Protein AF-A0A523DDM9-F1 (afdb_monomer_lite)

Structure (mmCIF, N/CA/C/O backbone):
data_AF-A0A523DDM9-F1
#
_entry.id   AF-A0A523DDM9-F1
#
loop_
_atom_site.group_PDB
_atom_site.id
_atom_site.type_symbol
_atom_site.label_atom_id
_atom_site.label_alt_id
_atom_site.label_comp_id
_atom_site.label_asym_id
_atom_site.label_entity_id
_atom_site.label_seq_id
_atom_site.pdbx_PDB_ins_code
_atom_site.Cartn_x
_atom_site.Cartn_y
_atom_site.Cartn_z
_atom_site.occupancy
_atom_site.B_iso_or_equiv
_atom_site.auth_seq_id
_atom_site.auth_comp_id
_atom_site.auth_asym_id
_atom_site.auth_atom_id
_atom_site.pdbx_PDB_model_num
ATOM 1 N N . MET A 1 1 ? 63.467 -12.991 9.649 1.00 46.50 1 MET A N 1
ATOM 2 C CA . MET A 1 1 ? 62.784 -11.928 10.422 1.00 46.50 1 MET A CA 1
ATOM 3 C C . MET A 1 1 ? 61.964 -11.098 9.434 1.00 46.50 1 MET A C 1
ATOM 5 O O . MET A 1 1 ? 62.505 -10.703 8.414 1.00 46.50 1 MET A O 1
ATOM 9 N N . ALA A 1 2 ? 60.648 -11.013 9.633 1.00 50.56 2 ALA A N 1
ATOM 10 C CA . ALA A 1 2 ? 59.630 -10.867 8.584 1.00 50.56 2 ALA A CA 1
ATOM 11 C C . ALA A 1 2 ? 59.440 -9.452 7.989 1.00 50.56 2 ALA A C 1
ATOM 13 O O . ALA A 1 2 ? 59.205 -8.513 8.750 1.00 50.56 2 ALA A O 1
ATOM 14 N N . PRO A 1 3 ? 59.339 -9.320 6.648 1.00 52.16 3 PRO A N 1
ATOM 15 C CA . PRO A 1 3 ? 58.691 -8.185 6.003 1.00 52.16 3 PRO A CA 1
ATOM 16 C C . PRO A 1 3 ? 57.443 -8.639 5.217 1.00 52.16 3 PRO A C 1
ATOM 18 O O . PRO A 1 3 ? 57.383 -8.525 4.001 1.00 52.16 3 PRO A O 1
ATOM 21 N N . THR A 1 4 ? 56.417 -9.170 5.892 1.00 63.19 4 THR A N 1
ATOM 22 C CA . THR A 1 4 ? 55.155 -9.607 5.247 1.00 63.19 4 THR A CA 1
ATOM 23 C C . THR A 1 4 ? 53.911 -9.178 6.032 1.00 63.19 4 THR A C 1
ATOM 25 O O . THR A 1 4 ? 53.070 -9.991 6.396 1.00 63.19 4 THR A O 1
ATOM 28 N N . ARG A 1 5 ? 53.752 -7.877 6.323 1.00 59.94 5 ARG A N 1
ATOM 29 C CA . ARG A 1 5 ? 52.489 -7.363 6.914 1.00 59.94 5 ARG A CA 1
ATOM 30 C C . ARG A 1 5 ? 51.876 -6.125 6.260 1.00 59.94 5 ARG A C 1
ATOM 32 O O . ARG A 1 5 ? 50.696 -5.878 6.476 1.00 59.94 5 ARG A O 1
ATOM 39 N N . ARG A 1 6 ? 52.602 -5.367 5.426 1.00 57.19 6 ARG A N 1
ATOM 40 C CA . ARG A 1 6 ? 52.045 -4.143 4.803 1.00 57.19 6 ARG A CA 1
ATOM 41 C C . ARG A 1 6 ? 51.340 -4.377 3.458 1.00 57.19 6 ARG A C 1
ATOM 43 O O . ARG A 1 6 ? 50.432 -3.626 3.128 1.00 57.19 6 ARG A O 1
ATOM 50 N N . HIS A 1 7 ? 51.677 -5.441 2.725 1.00 55.25 7 HIS A N 1
ATOM 51 C CA . HIS A 1 7 ? 51.021 -5.776 1.449 1.00 55.25 7 HIS A CA 1
ATOM 52 C C . HIS A 1 7 ? 49.734 -6.602 1.621 1.00 55.25 7 HIS A C 1
ATOM 54 O O . HIS A 1 7 ? 48.795 -6.433 0.850 1.00 55.25 7 HIS A O 1
ATOM 60 N N . ALA A 1 8 ? 49.637 -7.415 2.680 1.00 57.16 8 ALA A N 1
ATOM 61 C CA . ALA A 1 8 ? 48.443 -8.212 2.980 1.00 57.16 8 ALA A CA 1
ATOM 62 C C . ALA A 1 8 ? 47.222 -7.347 3.353 1.00 57.16 8 ALA A C 1
ATOM 64 O O . ALA A 1 8 ? 46.118 -7.616 2.895 1.00 57.16 8 ALA A O 1
ATOM 65 N N . SER A 1 9 ? 47.423 -6.262 4.112 1.00 55.75 9 SER A N 1
ATOM 66 C CA . SER A 1 9 ? 46.336 -5.340 4.489 1.00 55.75 9 SER A CA 1
ATOM 67 C C . SER A 1 9 ? 45.775 -4.569 3.282 1.00 55.75 9 SER A C 1
ATOM 69 O O . SER A 1 9 ? 44.570 -4.344 3.181 1.00 55.75 9 SER A O 1
ATOM 71 N N . ARG A 1 10 ? 46.626 -4.250 2.295 1.00 56.84 10 ARG A N 1
ATOM 72 C CA . ARG A 1 10 ? 46.198 -3.567 1.065 1.00 56.84 10 ARG A CA 1
ATOM 73 C C . ARG A 1 10 ? 45.447 -4.489 0.099 1.00 56.84 10 ARG A C 1
ATOM 75 O O . ARG A 1 10 ? 44.568 -4.011 -0.601 1.00 56.84 10 ARG A O 1
ATOM 82 N N . LEU A 1 11 ? 45.741 -5.792 0.097 1.00 58.72 11 LEU A N 1
ATOM 83 C CA . LEU A 1 11 ? 45.018 -6.788 -0.706 1.00 58.72 11 LEU A CA 1
ATOM 84 C C . LEU A 1 11 ? 43.684 -7.202 -0.067 1.00 58.72 11 LEU A C 1
ATOM 86 O O . LEU A 1 11 ? 42.705 -7.372 -0.788 1.00 58.72 11 LEU A O 1
ATOM 90 N N . LEU A 1 12 ? 43.614 -7.279 1.267 1.00 59.09 12 LEU A N 1
ATOM 91 C CA . LEU A 1 12 ? 42.374 -7.581 1.995 1.00 59.09 12 LEU A CA 1
ATOM 92 C C . LEU A 1 12 ? 41.332 -6.459 1.884 1.00 59.09 12 LEU A C 1
ATOM 94 O O . LEU A 1 12 ? 40.147 -6.745 1.760 1.00 59.09 12 LEU A O 1
ATOM 98 N N . HIS A 1 13 ? 41.758 -5.192 1.847 1.00 57.50 13 HIS A N 1
ATOM 99 C CA . HIS A 1 13 ? 40.841 -4.076 1.592 1.00 57.50 13 HIS A CA 1
ATOM 100 C C . HIS A 1 13 ? 40.392 -3.969 0.1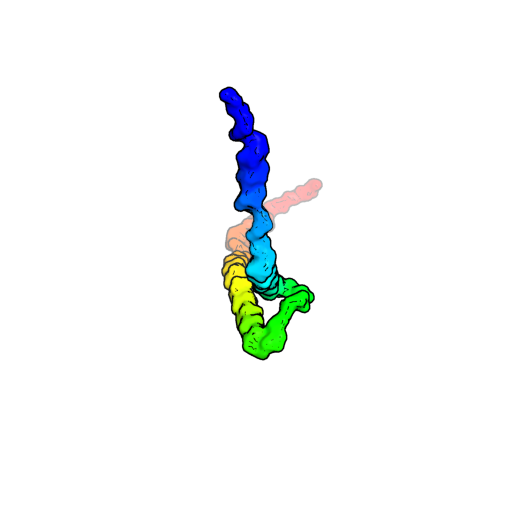26 1.00 57.50 13 HIS A C 1
ATOM 102 O O . HIS A 1 13 ? 39.268 -3.546 -0.127 1.00 57.50 13 HIS A O 1
ATOM 108 N N . PHE A 1 14 ? 41.229 -4.353 -0.844 1.00 54.88 14 PHE A N 1
ATOM 109 C CA . PHE A 1 14 ? 40.881 -4.251 -2.268 1.00 54.88 14 PHE A CA 1
ATOM 110 C C . PHE A 1 14 ? 39.999 -5.415 -2.749 1.00 54.88 14 PHE A C 1
ATOM 112 O O . PHE A 1 14 ? 39.137 -5.213 -3.594 1.00 54.88 14 PHE A O 1
ATOM 119 N N . HIS A 1 15 ? 40.143 -6.614 -2.171 1.00 58.88 15 HIS A N 1
ATOM 120 C CA . HIS A 1 15 ? 39.296 -7.766 -2.515 1.00 58.88 15 HIS A CA 1
ATOM 121 C C . HIS A 1 15 ? 37.891 -7.732 -1.892 1.00 58.88 15 HIS A C 1
ATOM 123 O O . HIS A 1 15 ? 37.033 -8.495 -2.322 1.00 58.88 15 HIS A O 1
ATOM 129 N N . VAL A 1 16 ? 37.624 -6.871 -0.900 1.00 59.19 16 VAL A N 1
ATOM 130 C CA . VAL A 1 16 ? 36.339 -6.886 -0.174 1.00 59.19 16 VAL A CA 1
ATOM 131 C C . VAL A 1 16 ? 35.287 -5.911 -0.718 1.00 59.19 16 VAL A C 1
ATOM 133 O O . VAL A 1 16 ? 34.153 -5.912 -0.246 1.00 59.19 16 VAL A O 1
ATOM 136 N N . SER A 1 17 ? 35.601 -5.043 -1.686 1.00 48.31 17 SER A N 1
ATOM 137 C CA . SER A 1 17 ? 34.605 -4.059 -2.168 1.00 48.31 17 SER A CA 1
ATOM 138 C C . SER A 1 17 ? 34.781 -3.552 -3.602 1.00 48.31 17 SER A C 1
ATOM 140 O O . SER A 1 17 ? 34.047 -2.643 -3.983 1.00 48.31 17 SER A O 1
ATOM 142 N N . ALA A 1 18 ? 35.711 -4.107 -4.390 1.00 56.56 18 ALA A N 1
ATOM 143 C CA . ALA A 1 18 ? 36.013 -3.593 -5.727 1.00 56.56 18 ALA A CA 1
ATOM 144 C C . ALA A 1 18 ? 34.838 -3.627 -6.719 1.00 56.56 18 ALA A C 1
ATOM 146 O O . ALA A 1 18 ? 34.789 -2.743 -7.555 1.00 56.56 18 ALA A O 1
ATOM 147 N N . ASP A 1 19 ? 33.854 -4.525 -6.610 1.00 49.03 19 ASP A N 1
ATOM 148 C CA . ASP A 1 19 ? 32.813 -4.618 -7.649 1.00 49.03 19 ASP A CA 1
ATOM 149 C C . ASP A 1 19 ? 31.420 -4.861 -7.064 1.00 49.03 19 ASP A C 1
ATOM 151 O O . ASP A 1 19 ? 30.803 -5.921 -7.190 1.00 49.03 19 ASP A O 1
ATOM 155 N N . ARG A 1 20 ? 30.908 -3.814 -6.409 1.00 53.34 20 ARG A N 1
ATOM 156 C CA . ARG A 1 20 ? 29.472 -3.597 -6.195 1.00 53.34 20 ARG A CA 1
ATOM 157 C C . ARG A 1 20 ? 28.787 -3.505 -7.563 1.00 53.34 20 ARG A C 1
ATOM 159 O O . ARG A 1 20 ? 28.664 -2.408 -8.080 1.00 53.34 20 ARG A O 1
ATOM 166 N N . GLN A 1 21 ? 28.380 -4.640 -8.123 1.00 52.81 21 GLN A N 1
ATOM 167 C CA . GLN A 1 21 ? 27.614 -4.815 -9.370 1.00 52.81 21 GLN A CA 1
ATOM 168 C C . GLN A 1 21 ? 26.577 -3.683 -9.612 1.00 52.81 21 GLN A C 1
ATOM 170 O O . GLN A 1 21 ? 25.439 -3.801 -9.149 1.00 52.81 21 GLN A O 1
ATOM 175 N N . PRO A 1 22 ? 26.906 -2.575 -10.307 1.00 57.31 22 PRO A N 1
ATOM 176 C CA . PRO A 1 22 ? 26.003 -1.425 -10.403 1.00 57.31 22 PRO A CA 1
ATOM 177 C C . PRO A 1 22 ? 24.823 -1.735 -11.324 1.00 57.31 22 PRO A C 1
ATOM 179 O O . PRO A 1 22 ? 23.706 -1.283 -11.088 1.00 57.31 22 PRO A O 1
ATOM 182 N N . GLU A 1 23 ? 25.063 -2.547 -12.351 1.00 60.91 23 GLU A N 1
ATOM 183 C CA . GLU A 1 23 ? 24.085 -2.852 -13.395 1.00 60.91 23 GLU A CA 1
ATOM 184 C C . GLU A 1 23 ? 22.943 -3.771 -12.950 1.00 60.91 23 GLU A C 1
ATOM 186 O O . GLU A 1 23 ? 21.846 -3.666 -13.492 1.00 60.91 23 GLU A O 1
ATOM 191 N N . VAL A 1 24 ? 23.147 -4.625 -11.942 1.00 62.38 24 VAL A N 1
ATOM 192 C CA . VAL A 1 24 ? 22.094 -5.541 -11.462 1.00 62.38 24 VAL A CA 1
ATOM 193 C C . VAL A 1 24 ? 21.249 -4.898 -10.359 1.00 62.38 24 VAL A C 1
ATOM 195 O O . VAL A 1 24 ? 20.032 -5.074 -10.329 1.00 62.38 24 VAL A O 1
ATOM 198 N N . PHE A 1 25 ? 21.860 -4.107 -9.470 1.00 58.41 25 PHE A N 1
ATOM 199 C CA . PHE A 1 25 ? 21.130 -3.457 -8.375 1.00 58.41 25 PHE A CA 1
ATOM 200 C C . PHE A 1 25 ? 20.411 -2.171 -8.799 1.00 58.41 25 PHE A C 1
ATOM 202 O O . PHE A 1 25 ? 19.351 -1.874 -8.247 1.00 58.41 25 PHE A O 1
ATOM 209 N N . ALA A 1 26 ? 20.918 -1.430 -9.790 1.00 68.94 26 ALA A N 1
ATOM 210 C CA . ALA A 1 26 ? 20.261 -0.216 -10.279 1.00 68.94 26 ALA A CA 1
ATOM 211 C C . ALA A 1 26 ? 18.803 -0.434 -10.754 1.00 68.94 26 ALA A C 1
ATOM 213 O O . ALA A 1 26 ? 17.925 0.283 -10.266 1.00 68.94 26 ALA A O 1
ATOM 214 N N . PRO A 1 27 ? 18.483 -1.420 -11.622 1.00 74.75 27 PRO A N 1
ATOM 215 C CA . PRO A 1 27 ? 17.109 -1.628 -12.090 1.00 74.75 27 PRO A CA 1
ATOM 216 C C . PRO A 1 27 ? 16.176 -2.171 -10.996 1.00 74.75 27 PRO A C 1
ATOM 218 O O . PRO A 1 27 ? 14.985 -1.845 -10.981 1.00 74.75 27 PRO A O 1
ATOM 221 N N . VAL A 1 28 ? 16.698 -2.959 -10.049 1.00 80.75 28 VAL A N 1
ATOM 222 C CA . VAL A 1 28 ? 15.911 -3.497 -8.926 1.00 80.75 28 VAL A CA 1
ATOM 223 C C . VAL A 1 28 ? 15.536 -2.384 -7.949 1.00 80.75 28 VAL A C 1
ATOM 225 O O . VAL A 1 28 ? 14.358 -2.222 -7.636 1.00 80.75 28 VAL A O 1
ATOM 228 N N . CYS A 1 29 ? 16.503 -1.572 -7.514 1.00 83.31 29 CYS A N 1
ATOM 229 C CA . CYS A 1 29 ? 16.246 -0.438 -6.622 1.00 83.31 29 CYS A CA 1
ATOM 230 C C . CYS A 1 29 ? 15.257 0.563 -7.239 1.00 83.31 29 CYS A C 1
ATOM 232 O O . CYS A 1 29 ? 14.382 1.072 -6.544 1.00 83.31 29 CYS A O 1
ATOM 234 N N . HIS A 1 30 ? 15.349 0.793 -8.550 1.00 81.44 30 HIS A N 1
ATOM 235 C CA . HIS A 1 30 ? 14.425 1.652 -9.288 1.00 81.44 30 HIS A CA 1
ATOM 236 C C . HIS A 1 30 ? 12.997 1.076 -9.349 1.00 81.44 30 HIS A C 1
ATOM 238 O O . HIS A 1 30 ? 12.022 1.801 -9.161 1.00 81.44 30 HIS A O 1
ATOM 244 N N . SER A 1 31 ? 12.860 -0.244 -9.513 1.00 81.25 31 SER A N 1
ATOM 245 C CA . SER A 1 31 ? 11.555 -0.925 -9.493 1.00 81.25 31 SER A CA 1
ATOM 246 C C . SER A 1 31 ? 10.906 -0.908 -8.103 1.00 81.25 31 SER A C 1
ATOM 248 O O . SER A 1 31 ? 9.695 -0.728 -7.987 1.00 81.25 31 SER A O 1
ATOM 250 N N . ILE A 1 32 ? 11.705 -1.053 -7.039 1.00 84.06 32 ILE A N 1
ATOM 251 C CA . ILE A 1 32 ? 11.238 -0.937 -5.648 1.00 84.06 32 ILE A CA 1
ATOM 252 C C . ILE A 1 32 ? 10.799 0.501 -5.355 1.00 84.06 32 ILE A C 1
ATOM 254 O O . ILE A 1 32 ? 9.740 0.698 -4.765 1.00 84.06 32 ILE A O 1
ATOM 258 N N . TRP A 1 33 ? 11.569 1.501 -5.793 1.00 85.38 33 TRP A N 1
ATOM 259 C CA . TRP A 1 33 ? 11.186 2.910 -5.672 1.00 85.38 33 TRP A CA 1
ATOM 260 C C . TRP A 1 33 ? 9.838 3.182 -6.344 1.00 85.38 33 TRP A C 1
ATOM 262 O O . TRP A 1 33 ? 8.931 3.718 -5.706 1.00 85.38 33 TRP A O 1
ATOM 272 N N . TRP A 1 34 ? 9.671 2.724 -7.587 1.00 85.56 34 TRP A N 1
ATOM 273 C CA . TRP A 1 34 ? 8.405 2.830 -8.306 1.00 85.56 34 TRP A CA 1
ATOM 274 C C . TRP A 1 34 ? 7.245 2.160 -7.554 1.00 85.56 34 TRP A C 1
ATOM 276 O O . TRP A 1 34 ? 6.167 2.747 -7.420 1.00 85.56 34 TRP A O 1
ATOM 286 N N . ALA A 1 35 ? 7.469 0.954 -7.021 1.00 83.19 35 ALA A N 1
ATOM 287 C CA . ALA A 1 35 ? 6.465 0.229 -6.251 1.00 83.19 35 ALA A CA 1
ATOM 288 C C . ALA A 1 35 ? 6.070 0.986 -4.975 1.00 83.19 35 ALA A C 1
ATOM 290 O O . ALA A 1 35 ? 4.882 1.099 -4.693 1.00 83.19 35 ALA A O 1
ATOM 291 N N . ILE A 1 36 ? 7.035 1.553 -4.242 1.00 86.19 36 ILE A N 1
ATOM 292 C CA . ILE A 1 36 ? 6.776 2.341 -3.029 1.00 86.19 36 ILE A CA 1
ATOM 293 C C . ILE A 1 36 ? 5.979 3.600 -3.368 1.00 86.19 36 ILE A C 1
ATOM 295 O O . ILE A 1 36 ? 4.945 3.822 -2.757 1.00 86.19 36 ILE A O 1
ATOM 299 N N . VAL A 1 37 ? 6.416 4.394 -4.349 1.00 87.94 37 VAL A N 1
ATOM 300 C CA . VAL A 1 37 ? 5.759 5.657 -4.746 1.00 87.94 37 VAL A CA 1
ATOM 301 C C . VAL A 1 37 ? 4.331 5.431 -5.248 1.00 87.94 37 VAL A C 1
ATOM 303 O O . VAL A 1 37 ? 3.457 6.272 -5.033 1.00 87.94 37 VAL A O 1
ATOM 306 N N . THR A 1 38 ? 4.092 4.299 -5.915 1.00 85.19 38 THR A N 1
ATOM 307 C CA . THR A 1 38 ? 2.756 3.901 -6.378 1.00 85.19 38 THR A CA 1
ATOM 308 C C . THR A 1 38 ? 1.892 3.414 -5.216 1.00 85.19 38 THR A C 1
ATOM 310 O O . THR A 1 38 ? 0.738 3.816 -5.110 1.00 85.19 38 THR A O 1
ATOM 313 N N . LEU A 1 39 ? 2.451 2.592 -4.322 1.00 85.31 39 LEU A N 1
ATOM 314 C CA . LEU A 1 39 ? 1.754 2.056 -3.148 1.00 85.31 39 LEU A CA 1
ATOM 315 C C . LEU A 1 39 ? 1.430 3.138 -2.109 1.00 85.31 39 LEU A C 1
ATOM 317 O O . LEU A 1 39 ? 0.456 3.016 -1.382 1.00 85.31 39 LEU A O 1
ATOM 321 N N . THR A 1 40 ? 2.235 4.195 -2.015 1.00 87.12 40 THR A N 1
ATOM 322 C CA . THR A 1 40 ? 1.973 5.341 -1.131 1.00 87.12 40 THR A CA 1
ATOM 323 C C . THR A 1 40 ? 1.174 6.449 -1.811 1.00 87.12 40 THR A C 1
ATOM 325 O O . THR A 1 40 ? 1.049 7.527 -1.236 1.00 87.12 40 THR A O 1
ATOM 328 N N . THR A 1 41 ? 0.681 6.209 -3.032 1.00 85.94 41 THR A N 1
ATOM 329 C CA . THR A 1 41 ? -0.102 7.152 -3.851 1.00 85.94 41 THR A CA 1
ATOM 330 C C . THR A 1 41 ? 0.542 8.528 -4.080 1.00 85.94 41 THR A C 1
ATOM 332 O O . THR A 1 41 ? -0.137 9.468 -4.486 1.00 85.94 41 THR A O 1
ATOM 335 N N . VAL A 1 42 ? 1.867 8.656 -3.915 1.00 89.06 42 VAL A N 1
ATOM 336 C CA . VAL A 1 42 ? 2.603 9.907 -4.185 1.00 89.06 42 VAL A CA 1
ATOM 337 C C . VAL A 1 42 ? 2.691 10.177 -5.686 1.00 89.06 42 VAL A C 1
ATOM 339 O O . VAL A 1 42 ? 2.467 11.301 -6.125 1.00 89.06 42 VAL A O 1
ATOM 342 N N . GLY A 1 43 ? 3.015 9.147 -6.476 1.00 84.62 43 GLY A N 1
ATOM 343 C CA . GLY A 1 43 ? 2.955 9.202 -7.939 1.00 84.62 43 GLY A CA 1
ATOM 344 C C . GLY A 1 43 ? 3.792 10.306 -8.599 1.00 84.62 43 GLY A C 1
ATOM 345 O O . GLY A 1 43 ? 3.260 11.053 -9.413 1.00 84.62 43 GLY A O 1
ATOM 346 N N . TYR A 1 44 ? 5.099 10.396 -8.314 1.00 83.50 44 TYR A N 1
ATOM 347 C CA . TYR A 1 44 ? 5.987 11.395 -8.941 1.00 83.50 44 TYR A CA 1
ATOM 348 C C . TYR A 1 44 ? 6.003 11.346 -10.479 1.00 83.50 44 TYR A C 1
ATOM 350 O O . TYR A 1 44 ? 6.265 12.360 -11.122 1.00 83.50 44 TYR A O 1
ATOM 358 N N . GLY A 1 45 ? 5.727 10.179 -11.071 1.00 80.44 45 GLY A N 1
ATOM 359 C CA . GLY A 1 45 ? 5.684 10.004 -12.524 1.00 80.44 45 GLY A CA 1
ATOM 360 C C . GLY A 1 45 ? 7.062 9.985 -13.194 1.00 80.44 45 GLY A C 1
ATOM 361 O O . GLY A 1 45 ? 7.137 10.058 -14.416 1.00 80.44 45 GLY A O 1
ATOM 362 N N . ASP A 1 46 ? 8.139 9.859 -12.415 1.00 79.88 46 ASP A N 1
ATOM 363 C CA . ASP A 1 46 ? 9.519 9.714 -12.892 1.00 79.88 46 ASP A CA 1
ATOM 364 C C . ASP A 1 46 ? 9.721 8.418 -13.687 1.00 79.88 46 ASP A C 1
ATOM 366 O O . ASP A 1 46 ? 10.474 8.377 -14.658 1.00 79.88 46 ASP A O 1
ATOM 370 N N . THR A 1 47 ? 8.993 7.375 -13.297 1.00 72.94 47 THR A N 1
ATOM 371 C CA . THR A 1 47 ? 9.057 6.054 -13.908 1.00 72.94 47 THR A CA 1
ATOM 372 C C . THR A 1 47 ? 7.640 5.548 -14.106 1.00 72.94 47 THR A C 1
ATOM 374 O O . THR A 1 47 ? 6.864 5.473 -13.157 1.00 72.94 47 THR A O 1
ATOM 377 N N . VAL A 1 48 ? 7.268 5.207 -15.338 1.00 78.19 48 VAL A N 1
ATOM 378 C CA . VAL A 1 48 ? 5.932 4.681 -15.647 1.00 78.19 48 VAL A CA 1
ATOM 379 C C . VAL A 1 48 ? 6.028 3.527 -16.637 1.00 78.19 48 VAL A C 1
ATOM 381 O O . VAL A 1 48 ? 6.840 3.576 -17.566 1.00 78.19 48 VAL A O 1
ATOM 384 N N . PRO A 1 49 ? 5.198 2.479 -16.491 1.00 75.81 49 PRO A N 1
ATOM 385 C CA . PRO A 1 49 ? 5.168 1.413 -17.474 1.00 75.81 49 PRO A CA 1
ATOM 386 C C . PRO A 1 49 ? 4.662 1.952 -18.817 1.00 75.81 49 PRO A C 1
ATOM 388 O O . PRO A 1 49 ? 3.532 2.431 -18.960 1.00 75.81 49 PRO A O 1
ATOM 391 N N . ILE A 1 50 ? 5.516 1.844 -19.830 1.00 77.25 50 ILE A N 1
ATOM 392 C CA . ILE A 1 50 ? 5.181 2.183 -21.218 1.00 77.25 50 ILE A CA 1
ATOM 393 C C . ILE A 1 50 ? 4.353 1.085 -21.901 1.00 77.25 50 ILE A C 1
ATOM 395 O O . ILE A 1 50 ? 3.664 1.353 -22.882 1.00 77.25 50 ILE A O 1
ATOM 399 N N . THR A 1 51 ? 4.388 -0.145 -21.378 1.00 86.62 51 THR A N 1
ATOM 400 C CA . THR A 1 51 ? 3.673 -1.294 -21.943 1.00 86.62 51 THR A CA 1
ATOM 401 C C . THR A 1 51 ? 2.214 -1.322 -21.487 1.00 86.62 51 THR A C 1
ATOM 403 O O . THR A 1 51 ? 1.895 -1.010 -20.339 1.00 86.62 51 THR A O 1
ATOM 406 N N . LEU A 1 52 ? 1.310 -1.743 -22.379 1.00 79.62 52 LEU A N 1
ATOM 407 C CA . LEU A 1 52 ? -0.123 -1.839 -22.078 1.00 79.62 52 LEU A CA 1
ATOM 408 C C . LEU A 1 52 ? -0.403 -2.786 -20.897 1.00 79.62 52 LEU A C 1
ATOM 410 O O . LEU A 1 52 ? -1.181 -2.449 -20.011 1.00 79.62 52 LEU A O 1
ATOM 414 N N . GLY A 1 53 ? 0.286 -3.932 -20.847 1.00 81.56 53 GLY A N 1
ATOM 415 C CA . GLY A 1 53 ? 0.181 -4.880 -19.734 1.00 81.56 53 GLY A CA 1
ATOM 416 C C . GLY A 1 53 ? 0.672 -4.298 -18.407 1.00 81.56 53 GLY A C 1
ATOM 417 O O . GLY A 1 53 ? 0.020 -4.477 -17.384 1.00 81.56 53 GLY A O 1
ATOM 418 N N . GLY A 1 54 ? 1.767 -3.529 -18.425 1.00 79.75 54 GLY A N 1
ATOM 419 C CA . GLY A 1 54 ? 2.279 -2.871 -17.224 1.00 79.75 54 GLY A CA 1
ATOM 420 C C . GLY A 1 54 ? 1.288 -1.860 -16.647 1.00 79.75 54 GLY A C 1
ATOM 421 O O . GLY A 1 54 ? 1.061 -1.859 -15.443 1.00 79.75 54 GLY A O 1
ATOM 422 N N . ARG A 1 55 ? 0.617 -1.074 -17.499 1.00 81.50 55 ARG A N 1
ATOM 423 C CA . ARG A 1 55 ? -0.417 -0.113 -17.071 1.00 81.50 55 ARG A CA 1
ATOM 424 C C . ARG A 1 55 ? -1.621 -0.787 -16.414 1.00 81.50 55 ARG A C 1
ATOM 426 O O . ARG A 1 55 ? -2.136 -0.265 -15.430 1.00 81.50 55 ARG A O 1
ATOM 433 N N . LEU A 1 56 ? -2.051 -1.942 -16.927 1.00 83.31 56 LEU A N 1
ATOM 434 C CA . LEU A 1 56 ? -3.144 -2.714 -16.326 1.00 83.31 56 LEU A CA 1
ATOM 435 C C . LEU A 1 56 ? -2.752 -3.279 -14.955 1.00 83.31 56 LEU A C 1
ATOM 437 O O . LEU A 1 56 ? -3.542 -3.196 -14.017 1.00 83.31 56 LEU A O 1
ATOM 441 N N . CYS A 1 57 ? -1.525 -3.784 -14.808 1.00 81.88 57 CYS A N 1
ATOM 442 C CA . CYS A 1 57 ? -1.017 -4.228 -13.510 1.00 81.88 57 CYS A CA 1
ATOM 443 C C . CYS A 1 57 ? -0.932 -3.068 -12.507 1.00 81.88 57 CYS A C 1
ATOM 445 O O . CYS A 1 57 ? -1.371 -3.218 -11.370 1.00 81.88 57 CYS A O 1
ATOM 447 N N . THR A 1 58 ? -0.442 -1.894 -12.919 1.00 81.25 58 THR A N 1
ATOM 448 C CA . THR A 1 58 ? -0.417 -0.696 -12.061 1.00 81.25 58 THR A CA 1
ATOM 449 C C . THR A 1 58 ? -1.818 -0.266 -11.640 1.00 81.25 58 THR A C 1
ATOM 451 O O . THR A 1 58 ? -2.033 0.048 -10.472 1.00 81.25 58 THR A O 1
ATOM 454 N N . ALA A 1 59 ? -2.786 -0.295 -12.559 1.00 83.62 59 ALA A N 1
ATOM 455 C CA . ALA A 1 59 ? -4.176 0.020 -12.246 1.00 83.62 59 ALA A CA 1
ATOM 456 C C . ALA A 1 59 ? -4.768 -0.960 -11.217 1.00 83.62 59 ALA A C 1
ATOM 458 O O . ALA A 1 59 ? -5.441 -0.532 -10.283 1.00 83.62 59 ALA A O 1
ATOM 459 N N . ALA A 1 60 ? -4.476 -2.259 -11.336 1.00 86.06 60 ALA A N 1
ATOM 460 C CA . ALA A 1 60 ? -4.910 -3.255 -10.356 1.00 86.06 60 ALA A CA 1
ATOM 461 C C . ALA A 1 60 ? -4.267 -3.038 -8.974 1.00 86.06 60 ALA A C 1
ATOM 463 O O . ALA A 1 60 ? -4.948 -3.161 -7.957 1.00 86.06 60 ALA A O 1
ATOM 464 N N . VAL A 1 61 ? -2.980 -2.673 -8.930 1.00 86.19 61 VAL A N 1
ATOM 465 C CA . VAL A 1 61 ? -2.267 -2.354 -7.680 1.00 86.19 61 VAL A CA 1
ATOM 466 C C . VAL A 1 61 ? -2.871 -1.127 -6.993 1.00 86.19 61 VAL A C 1
ATOM 468 O O . VAL A 1 61 ? -3.090 -1.170 -5.787 1.00 86.19 61 VAL A O 1
ATOM 471 N N . LEU A 1 62 ? -3.211 -0.079 -7.748 1.00 86.38 62 LEU A N 1
ATOM 472 C CA . LEU A 1 62 ? -3.889 1.112 -7.217 1.00 86.38 62 LEU A CA 1
ATOM 473 C C . LEU A 1 62 ? -5.250 0.772 -6.592 1.00 86.38 62 LEU A C 1
ATOM 475 O O . LEU A 1 62 ? -5.578 1.245 -5.511 1.00 86.38 62 LEU A O 1
ATOM 479 N N . VAL A 1 63 ? -6.040 -0.095 -7.230 1.00 88.56 63 VAL A N 1
ATOM 480 C CA . VAL A 1 63 ? -7.328 -0.530 -6.660 1.00 88.56 63 VAL A CA 1
ATOM 481 C C . VAL A 1 63 ? -7.126 -1.374 -5.395 1.00 88.56 63 VAL A C 1
ATOM 483 O O . VAL A 1 63 ? -7.867 -1.220 -4.423 1.00 88.56 63 VAL A O 1
ATOM 486 N N . ALA A 1 64 ? -6.122 -2.255 -5.385 1.00 88.69 64 ALA A N 1
ATOM 487 C CA . ALA A 1 64 ? -5.801 -3.078 -4.221 1.00 88.69 64 ALA A CA 1
ATOM 488 C C . ALA A 1 64 ? -5.320 -2.238 -3.021 1.00 88.69 64 ALA A C 1
ATOM 490 O O . ALA A 1 64 ? -5.640 -2.561 -1.876 1.00 88.69 64 ALA A O 1
ATOM 491 N N . GLU A 1 65 ? -4.597 -1.147 -3.276 1.00 90.00 65 GLU A N 1
ATOM 492 C CA . GLU A 1 65 ? -4.080 -0.226 -2.260 1.00 90.00 65 GLU A CA 1
ATOM 493 C C . GLU A 1 65 ? -5.197 0.513 -1.513 1.00 90.00 65 GLU A C 1
ATOM 495 O O . GLU A 1 65 ? -5.213 0.498 -0.280 1.00 90.00 65 GLU A O 1
ATOM 500 N N . ILE A 1 66 ? -6.207 1.023 -2.225 1.00 90.00 66 ILE A N 1
ATOM 501 C CA . ILE A 1 66 ? -7.395 1.630 -1.598 1.00 90.00 66 ILE A CA 1
ATOM 502 C C . ILE A 1 66 ? -8.076 0.630 -0.650 1.00 90.00 66 ILE A C 1
ATOM 504 O O . ILE A 1 66 ? -8.486 0.986 0.458 1.00 90.00 66 ILE A O 1
ATOM 508 N N . GLY A 1 67 ? -8.157 -0.643 -1.052 1.00 89.81 67 GLY A N 1
ATOM 509 C CA . GLY A 1 67 ? -8.673 -1.717 -0.203 1.00 89.81 67 GLY A CA 1
ATOM 510 C C . GLY A 1 67 ? -7.831 -1.932 1.057 1.00 89.81 67 GLY A C 1
ATOM 511 O O . GLY A 1 67 ? -8.382 -2.078 2.149 1.00 89.81 67 GLY A O 1
ATOM 512 N N . PHE A 1 68 ? -6.503 -1.896 0.934 1.00 90.25 68 PHE A N 1
ATOM 513 C CA . PHE A 1 68 ? -5.590 -2.051 2.065 1.00 90.25 68 PHE A CA 1
ATOM 514 C C . PHE A 1 68 ? -5.718 -0.912 3.084 1.00 90.25 68 PHE A C 1
ATOM 516 O O . PHE A 1 68 ? -5.730 -1.181 4.283 1.00 90.25 68 PHE A O 1
ATOM 523 N N . VAL A 1 69 ? -5.877 0.338 2.636 1.00 90.12 69 VAL A N 1
ATOM 524 C CA . VAL A 1 69 ? -6.064 1.506 3.521 1.00 90.12 69 VAL A CA 1
ATOM 525 C C . VAL A 1 69 ? -7.466 1.530 4.148 1.00 90.12 69 VAL A C 1
ATOM 527 O O . VAL A 1 69 ? -7.635 1.958 5.298 1.00 90.12 69 VAL A O 1
ATOM 530 N N . ALA A 1 70 ? -8.477 1.019 3.441 1.00 93.38 70 ALA A N 1
ATOM 531 C CA . ALA A 1 70 ? -9.853 0.965 3.929 1.00 93.38 70 ALA A CA 1
ATOM 532 C C . ALA A 1 70 ? -10.026 0.034 5.141 1.00 93.38 70 ALA A C 1
ATOM 534 O O . ALA A 1 70 ? -10.814 0.344 6.033 1.00 93.38 70 ALA A O 1
ATOM 535 N N . VAL A 1 71 ? -9.282 -1.076 5.218 1.00 94.31 71 VAL A N 1
ATOM 536 C CA . VAL A 1 71 ? -9.397 -2.058 6.315 1.00 94.31 71 VAL A CA 1
ATOM 537 C C . VAL A 1 71 ? -9.047 -1.476 7.698 1.00 94.31 71 VAL A C 1
ATOM 539 O O . VAL A 1 71 ? -9.907 -1.522 8.583 1.00 94.31 71 VAL A O 1
ATOM 542 N N . PRO A 1 72 ? -7.844 -0.912 7.939 1.00 93.69 72 PRO A N 1
ATOM 543 C CA . PRO A 1 72 ? -7.502 -0.348 9.243 1.00 93.69 72 PRO A CA 1
ATOM 544 C C . PRO A 1 72 ? -8.354 0.885 9.562 1.00 93.69 72 PRO A C 1
ATOM 546 O O . PRO A 1 72 ? -8.812 1.035 10.694 1.00 93.69 72 PRO A O 1
ATOM 549 N N . THR A 1 73 ? -8.639 1.724 8.561 1.00 94.94 73 THR A N 1
ATOM 550 C CA . THR A 1 73 ? -9.518 2.893 8.716 1.00 94.94 73 THR A CA 1
ATOM 551 C C . THR A 1 73 ? -10.926 2.478 9.142 1.00 94.94 73 THR A C 1
ATOM 553 O O . THR A 1 73 ? -11.485 3.052 10.075 1.00 94.94 73 THR A O 1
ATOM 556 N N . GLY A 1 74 ? -11.486 1.442 8.512 1.00 94.50 74 GLY A N 1
ATOM 557 C CA . GLY A 1 74 ? -12.806 0.902 8.829 1.00 94.50 74 GLY A CA 1
ATOM 558 C C . GLY A 1 74 ? -12.875 0.283 10.225 1.00 94.50 74 GLY A C 1
ATOM 559 O O . GLY A 1 74 ? -13.866 0.473 10.932 1.00 94.50 74 GLY A O 1
ATOM 560 N N . LEU A 1 75 ? -11.809 -0.396 10.662 1.00 95.12 75 LEU A N 1
ATOM 561 C CA . LEU A 1 75 ? -11.721 -0.939 12.019 1.00 95.12 75 LEU A CA 1
ATOM 562 C C . LEU A 1 75 ? -11.758 0.176 13.075 1.00 95.12 75 LEU A C 1
ATOM 564 O O . LEU A 1 75 ? -12.526 0.089 14.036 1.00 95.12 75 LEU A O 1
ATOM 568 N N . ILE A 1 76 ? -10.973 1.239 12.874 1.00 96.62 76 ILE A N 1
ATOM 569 C CA . ILE A 1 76 ? -10.943 2.399 13.776 1.00 96.62 76 ILE A CA 1
ATOM 570 C C . ILE A 1 76 ? -12.295 3.121 13.760 1.00 96.62 76 ILE A C 1
ATOM 572 O O . ILE A 1 76 ? -12.840 3.430 14.819 1.00 96.62 76 ILE A O 1
ATOM 576 N N . ALA A 1 77 ? -12.873 3.343 12.577 1.00 94.81 77 ALA A N 1
ATOM 577 C CA . ALA A 1 77 ? -14.178 3.981 12.436 1.00 94.81 77 ALA A CA 1
ATOM 578 C C . ALA A 1 77 ? -15.286 3.195 13.158 1.00 94.81 77 ALA A C 1
ATOM 580 O O . ALA A 1 77 ? -16.107 3.796 13.844 1.00 94.81 77 ALA A O 1
ATOM 581 N N . SER A 1 78 ? -15.278 1.861 13.071 1.00 92.56 78 SER A N 1
ATOM 582 C CA . SER A 1 78 ? -16.231 0.994 13.779 1.00 92.56 78 SER A CA 1
ATOM 583 C C . SER A 1 78 ? -16.099 1.098 15.302 1.00 92.56 78 SER A C 1
ATOM 585 O O . SER A 1 78 ? -17.105 1.171 16.010 1.00 92.56 78 SER A O 1
ATOM 587 N N . ALA A 1 79 ? -14.869 1.169 15.820 1.00 91.50 79 ALA A N 1
ATOM 588 C CA . ALA A 1 79 ? -14.635 1.384 17.246 1.00 91.50 79 ALA A CA 1
ATOM 589 C C . ALA A 1 79 ? -15.160 2.754 17.708 1.00 91.50 79 ALA A C 1
ATOM 591 O O . ALA A 1 79 ? -15.862 2.838 18.714 1.00 91.50 79 ALA A O 1
ATOM 592 N N . MET A 1 80 ? -14.888 3.812 16.939 1.00 93.69 80 MET A N 1
ATOM 593 C CA . MET A 1 80 ? -15.354 5.169 17.248 1.00 93.69 80 MET A CA 1
ATOM 594 C C . MET A 1 80 ? -16.874 5.320 17.118 1.00 93.69 80 MET A C 1
ATOM 596 O O . MET A 1 80 ? -17.484 6.069 17.881 1.00 93.69 80 MET A O 1
ATOM 600 N N . ALA A 1 81 ? -17.498 4.614 16.174 1.00 92.75 81 ALA A N 1
ATOM 601 C CA . ALA A 1 81 ? -18.943 4.639 15.980 1.00 92.75 81 ALA A CA 1
ATOM 602 C C . ALA A 1 81 ? -19.695 4.065 17.191 1.00 92.75 81 ALA A C 1
ATOM 604 O O . ALA A 1 81 ? -20.725 4.612 17.571 1.00 92.75 81 ALA A O 1
ATOM 605 N N . LYS A 1 82 ? -19.163 3.015 17.835 1.00 90.50 82 LYS A N 1
A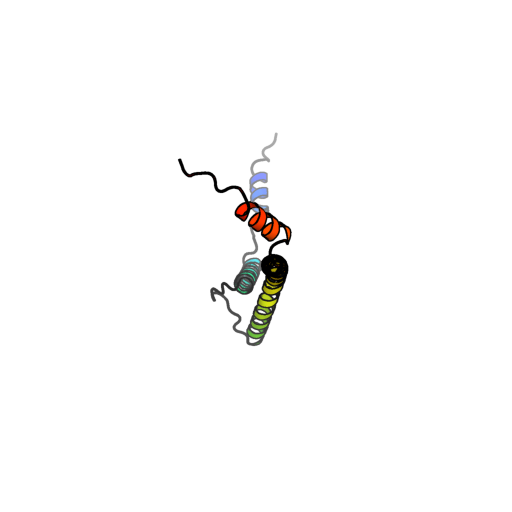TOM 606 C CA . LYS A 1 82 ? -19.762 2.446 19.056 1.00 90.50 82 LYS A CA 1
ATOM 607 C C . LYS A 1 82 ? -19.786 3.447 20.210 1.00 90.50 82 LYS A C 1
ATOM 609 O O . LYS A 1 82 ? -20.823 3.604 20.838 1.00 90.50 82 LYS A O 1
ATOM 614 N N . VAL A 1 83 ? -18.682 4.164 20.426 1.00 89.38 83 VAL A N 1
ATOM 615 C CA . VAL A 1 83 ? -18.591 5.200 21.471 1.00 89.38 83 VAL A CA 1
ATOM 616 C C . VAL A 1 83 ? -19.600 6.325 21.214 1.00 89.38 83 VAL A C 1
ATOM 618 O O . VAL A 1 83 ? -20.313 6.744 22.119 1.00 89.38 83 VAL A O 1
ATOM 621 N N . HIS A 1 84 ? -19.733 6.765 19.958 1.00 89.31 84 HIS A N 1
ATOM 622 C CA . HIS A 1 84 ? -20.712 7.796 19.601 1.00 89.31 84 HIS A CA 1
ATOM 623 C C . HIS A 1 84 ? -22.170 7.339 19.758 1.00 89.31 84 HIS A C 1
ATOM 625 O O . HIS A 1 84 ? -23.034 8.170 20.038 1.00 89.31 84 HIS A O 1
ATOM 631 N N . GLU A 1 85 ? -22.469 6.055 19.545 1.00 89.19 85 GLU A N 1
ATOM 632 C CA . GLU A 1 85 ? -23.815 5.512 19.758 1.00 89.19 85 GLU A CA 1
ATOM 633 C C . GLU A 1 85 ? -24.165 5.470 21.254 1.00 89.19 85 GLU A C 1
ATOM 635 O O . GLU A 1 85 ? -25.287 5.810 21.626 1.00 89.19 85 GLU A O 1
ATOM 640 N N . GLU A 1 86 ? -23.204 5.131 22.120 1.00 83.88 86 GLU A N 1
ATOM 641 C CA . GLU A 1 86 ? -23.376 5.133 23.581 1.00 83.88 86 GLU A CA 1
ATOM 642 C C . GLU A 1 86 ? -23.644 6.546 24.128 1.00 83.88 86 GLU A C 1
ATOM 644 O O . GLU A 1 86 ? -24.600 6.737 24.885 1.00 83.88 86 GLU A O 1
ATOM 649 N N . ASP A 1 87 ? -22.891 7.553 23.673 1.00 82.06 87 ASP A N 1
ATOM 650 C CA . ASP A 1 87 ? -23.126 8.957 24.045 1.00 82.06 87 ASP A CA 1
ATOM 651 C C . ASP A 1 87 ? -24.521 9.439 23.606 1.00 82.06 87 ASP A C 1
ATOM 653 O O . ASP A 1 87 ? -25.234 10.110 24.359 1.00 82.06 87 ASP A O 1
ATOM 657 N N . ARG A 1 88 ? -24.958 9.050 22.400 1.00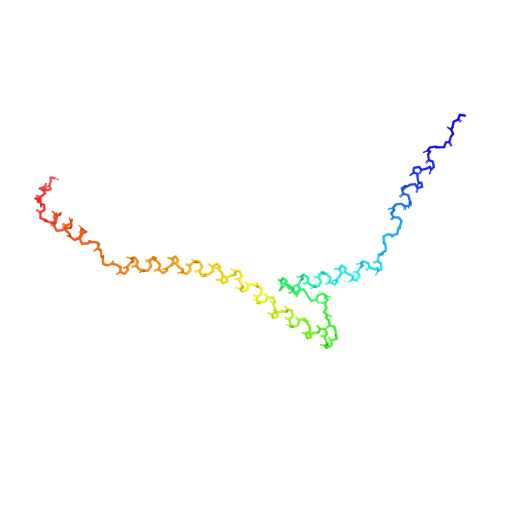 81.44 88 ARG A N 1
ATOM 658 C CA . ARG A 1 88 ? -26.301 9.372 21.890 1.00 81.44 88 ARG A CA 1
ATOM 659 C C . ARG A 1 88 ? -27.411 8.651 22.643 1.00 81.44 88 ARG A C 1
ATOM 661 O O . ARG A 1 88 ? -28.478 9.231 22.853 1.00 81.44 88 ARG A O 1
ATOM 668 N N . ALA A 1 89 ? -27.190 7.401 23.037 1.00 80.88 89 ALA A N 1
ATOM 669 C CA . ALA A 1 89 ? -28.145 6.641 23.833 1.00 80.88 89 ALA A CA 1
ATOM 670 C C . ALA A 1 89 ? -28.322 7.258 25.229 1.00 80.88 89 ALA A C 1
ATOM 672 O O . ALA A 1 89 ? -29.442 7.288 25.744 1.00 80.88 89 ALA A O 1
ATOM 673 N N . GLN A 1 90 ? -27.250 7.801 25.809 1.00 76.56 90 GLN A N 1
ATOM 674 C CA . GLN A 1 90 ? -27.280 8.449 27.117 1.00 76.56 90 GLN A CA 1
ATOM 675 C C . GLN A 1 90 ? -28.020 9.794 27.095 1.00 76.56 90 GLN A C 1
ATOM 677 O O . GLN A 1 90 ? -28.785 10.071 28.016 1.00 76.56 90 GLN A O 1
ATOM 682 N N . ASP A 1 91 ? -27.881 10.579 26.024 1.00 75.50 91 ASP A N 1
ATOM 683 C CA . ASP A 1 91 ? -28.641 11.828 25.834 1.00 75.50 91 ASP A CA 1
ATOM 684 C C . ASP A 1 91 ? -30.137 11.568 25.557 1.00 75.50 91 ASP A C 1
ATOM 686 O O . ASP A 1 91 ? -31.011 12.381 25.861 1.00 75.50 91 ASP A O 1
ATOM 690 N N . ARG A 1 92 ? -30.461 10.385 25.017 1.00 73.62 92 ARG A N 1
ATOM 691 C CA . ARG A 1 92 ? -31.848 9.943 24.809 1.00 73.62 92 ARG A CA 1
ATOM 692 C C . ARG A 1 92 ? -32.506 9.399 26.076 1.00 73.62 92 ARG A C 1
ATOM 694 O O . ARG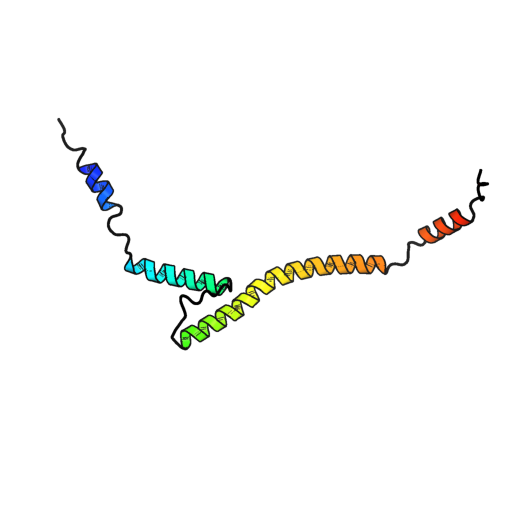 A 1 92 ? -33.734 9.266 26.099 1.00 73.62 92 ARG A O 1
ATOM 701 N N . LEU A 1 93 ? -31.730 9.045 27.102 1.00 75.00 93 LEU A N 1
ATOM 702 C CA . LEU A 1 93 ? -32.290 8.582 28.362 1.00 75.00 93 LEU A CA 1
ATOM 703 C C . LEU A 1 93 ? -32.945 9.783 29.064 1.00 75.00 93 LEU A C 1
A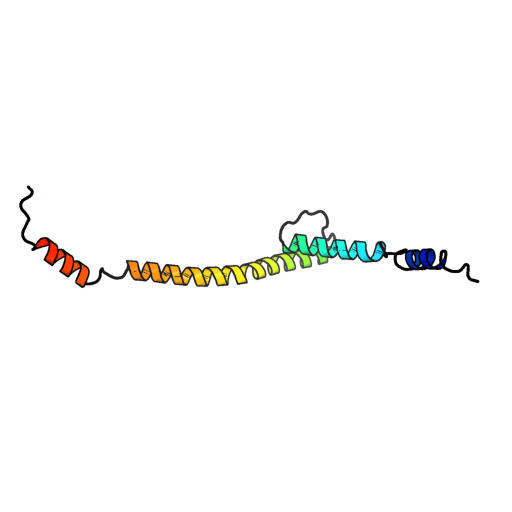TOM 705 O O . LEU A 1 93 ? -32.275 10.790 29.296 1.00 75.00 93 LEU A O 1
ATOM 709 N N . PRO A 1 94 ? -34.242 9.713 29.424 1.00 71.12 94 PRO A N 1
ATOM 710 C CA . PRO A 1 94 ? -34.852 10.766 30.219 1.00 71.12 94 PRO A CA 1
ATOM 711 C C . PRO A 1 94 ? -34.037 10.956 31.506 1.00 71.12 94 PRO A C 1
ATOM 713 O O . PRO A 1 94 ? -33.530 9.970 32.055 1.00 71.12 94 PRO A O 1
ATOM 716 N N . PRO A 1 95 ? -33.901 12.201 32.000 1.00 73.50 95 PRO A N 1
ATOM 717 C CA . PRO A 1 95 ? -33.135 12.472 33.208 1.00 73.50 95 PRO A CA 1
ATOM 718 C C . PRO A 1 95 ? -33.590 11.523 34.322 1.00 73.50 95 PRO A C 1
ATOM 720 O O . PRO A 1 95 ? -34.792 11.245 34.426 1.00 73.50 95 PRO A O 1
ATOM 723 N N . PRO A 1 96 ? -32.662 11.005 35.149 1.00 75.31 96 PRO A N 1
ATOM 724 C CA . PRO A 1 96 ? -33.004 10.009 36.154 1.00 75.31 96 PRO A CA 1
ATOM 725 C C . PRO A 1 96 ? -34.162 10.536 37.002 1.00 75.31 96 PRO A C 1
ATOM 727 O O . PRO A 1 96 ? -34.165 11.709 37.372 1.00 75.31 96 PRO A O 1
ATOM 730 N N . ALA A 1 97 ? -35.147 9.694 37.329 1.00 70.62 97 ALA A N 1
ATOM 731 C CA . ALA A 1 97 ? -36.333 10.113 38.089 1.00 70.62 97 ALA A CA 1
ATOM 732 C C . ALA A 1 97 ? -35.971 10.860 39.397 1.00 70.62 97 ALA A C 1
ATOM 734 O O . ALA A 1 97 ? -36.684 11.767 39.830 1.00 70.62 97 ALA A O 1
ATOM 735 N N . GLY A 1 98 ? -34.803 10.553 39.978 1.00 65.44 98 GLY A N 1
ATOM 736 C CA . GLY A 1 98 ? -34.227 11.265 41.121 1.00 65.44 98 GLY A CA 1
ATOM 737 C C . GLY A 1 98 ? -33.830 12.725 40.853 1.00 65.44 98 GLY A C 1
ATOM 738 O O . GLY A 1 98 ? -33.885 13.534 41.776 1.00 65.44 98 GLY A O 1
ATOM 739 N N . ALA A 1 99 ? -33.502 13.111 39.615 1.00 76.12 99 ALA A N 1
ATOM 740 C CA . ALA A 1 99 ? -33.253 14.504 39.242 1.00 76.12 99 ALA A CA 1
ATOM 741 C C . ALA A 1 99 ? -34.527 15.347 39.397 1.00 76.12 99 ALA A C 1
ATOM 743 O O . ALA A 1 99 ? -34.480 16.393 40.041 1.00 76.12 99 ALA A O 1
ATOM 744 N N . CYS A 1 100 ? -35.678 14.854 38.923 1.00 65.50 100 CYS A N 1
ATOM 745 C CA . CYS A 1 100 ? -36.967 15.536 39.076 1.00 65.50 100 CYS A CA 1
ATOM 746 C C . CYS A 1 100 ? -37.398 15.620 40.553 1.00 65.50 100 CYS A C 1
ATOM 748 O O . CYS A 1 100 ? -37.844 16.668 41.019 1.00 65.50 100 CYS A O 1
ATOM 750 N N . LEU A 1 101 ? -37.159 14.556 41.327 1.00 71.25 101 LEU A N 1
ATOM 751 C CA . LEU A 1 101 ? -37.445 14.516 42.766 1.00 71.25 101 LEU A CA 1
ATOM 752 C C . LEU A 1 101 ? -36.543 15.481 43.560 1.00 71.25 101 LEU A C 1
ATOM 754 O O . LEU A 1 101 ? -37.026 16.227 44.414 1.00 71.25 101 LEU A O 1
ATOM 758 N N . SER A 1 102 ? -35.254 15.556 43.214 1.00 70.00 102 SER A N 1
ATOM 759 C CA . SER A 1 102 ? -34.316 16.531 43.788 1.00 70.00 102 SER A CA 1
ATOM 760 C C . SER A 1 102 ? -34.669 17.978 43.411 1.00 70.00 102 SER A C 1
ATOM 762 O O . SER A 1 102 ? -34.471 18.893 44.212 1.00 70.00 102 SER A O 1
ATOM 764 N N . GLN A 1 103 ? -35.233 18.190 42.215 1.00 75.81 103 GLN A N 1
ATOM 765 C CA . GLN A 1 103 ? -35.694 19.491 41.732 1.00 75.81 103 GLN A CA 1
ATOM 766 C C . GLN A 1 103 ? -36.964 19.931 42.476 1.00 75.81 103 GLN A C 1
ATOM 768 O O . GLN A 1 103 ? -37.009 21.042 43.000 1.00 75.81 103 GLN A O 1
ATOM 773 N N . CYS A 1 104 ? -37.965 19.054 42.602 1.00 63.31 104 CYS A N 1
ATOM 774 C CA . CYS A 1 104 ? -39.180 19.321 43.378 1.00 63.31 104 CYS A CA 1
ATOM 775 C C . CYS A 1 104 ? -38.875 19.553 44.863 1.00 63.31 104 CYS A C 1
ATOM 777 O O . CYS A 1 104 ? -39.414 20.489 45.451 1.00 63.31 104 CYS A O 1
ATOM 779 N N . SER A 1 105 ? -37.969 18.772 45.463 1.00 73.44 105 SER A N 1
ATOM 780 C CA . SER A 1 105 ? -37.538 18.988 46.850 1.00 73.44 105 SER A CA 1
ATOM 781 C C . SER A 1 105 ? -36.790 20.312 47.034 1.00 73.44 105 SER A C 1
ATOM 783 O O . SER A 1 105 ? -36.944 20.940 48.078 1.00 73.44 105 SER A O 1
ATOM 785 N N . ARG A 1 106 ? -36.007 20.767 46.042 1.00 75.19 106 ARG A N 1
ATOM 786 C CA . ARG A 1 106 ? -35.386 22.104 46.068 1.00 75.19 106 ARG A CA 1
ATOM 787 C C . ARG A 1 106 ? -36.410 23.230 45.939 1.00 75.19 106 ARG A C 1
ATOM 789 O O . ARG A 1 106 ? -36.253 24.256 46.592 1.00 75.19 106 ARG A O 1
ATOM 796 N N . LEU A 1 107 ? -37.448 23.046 45.126 1.00 73.75 107 LEU A N 1
ATOM 797 C CA . LEU A 1 107 ? -38.508 24.042 44.932 1.00 73.75 107 LEU A CA 1
ATOM 798 C C . LEU A 1 107 ? -39.469 24.139 46.126 1.00 73.75 107 LEU A C 1
ATOM 800 O O . LEU A 1 107 ? -39.979 25.223 46.396 1.00 73.75 107 LEU A O 1
ATOM 804 N N . ASN A 1 108 ? -39.682 23.039 46.852 1.00 72.81 108 ASN A N 1
ATOM 805 C CA . ASN A 1 108 ? -40.462 23.008 48.095 1.00 72.81 108 ASN A CA 1
ATOM 806 C C . ASN A 1 108 ? -39.602 23.299 49.347 1.00 72.81 108 ASN A C 1
ATOM 808 O O . ASN A 1 108 ? -40.062 23.188 50.480 1.00 72.81 108 ASN A O 1
ATOM 812 N N . GLY A 1 109 ? -38.329 23.670 49.167 1.00 72.75 109 GLY A N 1
ATOM 813 C CA . GLY A 1 109 ? -37.493 24.146 50.263 1.00 72.75 109 GLY A CA 1
ATOM 814 C C . GLY A 1 109 ? -37.993 25.501 50.784 1.00 72.75 109 GLY A C 1
ATOM 815 O O . GLY A 1 109 ? -38.467 26.323 49.993 1.00 72.75 109 GLY A O 1
ATOM 816 N N . PRO A 1 110 ? -37.879 25.785 52.094 1.00 69.19 110 PRO A N 1
ATOM 817 C CA . PRO A 1 110 ? -38.245 27.088 52.636 1.00 69.19 110 PRO A CA 1
ATOM 818 C C . PRO A 1 110 ? -37.440 28.175 51.915 1.00 69.19 110 PRO A C 1
ATOM 820 O O . PRO A 1 110 ? -36.205 28.145 51.914 1.00 69.19 110 PRO A O 1
ATOM 823 N N . LYS A 1 111 ? -38.132 29.127 51.272 1.00 67.19 111 LYS A N 1
ATOM 824 C CA . LYS A 1 111 ? -37.487 30.273 50.622 1.00 67.19 111 LYS A CA 1
ATOM 825 C C . LYS A 1 111 ? -36.708 31.029 51.693 1.00 67.19 111 LYS A C 1
ATOM 827 O O . LYS A 1 111 ? -37.310 31.695 52.533 1.00 67.19 111 LYS A O 1
ATOM 832 N N . ARG A 1 112 ? -35.376 30.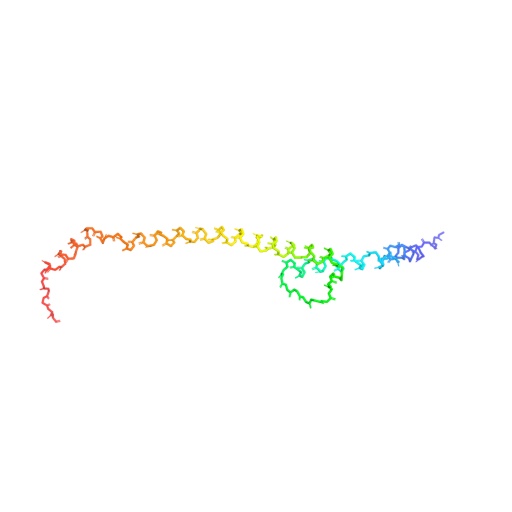901 51.692 1.00 65.50 112 ARG A N 1
ATOM 833 C CA . ARG A 1 112 ? -34.532 31.701 52.582 1.00 65.50 112 ARG A CA 1
ATOM 834 C C . ARG A 1 112 ? -34.820 33.175 52.287 1.00 65.50 112 ARG A C 1
ATOM 836 O O . ARG A 1 112 ? -34.745 33.554 51.113 1.00 65.50 112 ARG A O 1
ATOM 843 N N . PRO A 1 113 ? -35.158 33.994 53.296 1.00 56.53 113 PRO A N 1
ATOM 844 C CA . PRO A 1 113 ? -35.230 35.428 53.096 1.00 56.53 113 PRO A CA 1
ATOM 845 C C . PRO A 1 113 ? -33.858 35.887 52.609 1.00 56.53 113 PRO A C 1
ATOM 847 O O . PRO A 1 113 ? -32.826 35.550 53.191 1.00 56.53 113 PRO A O 1
ATOM 850 N N . ARG A 1 114 ? -33.865 36.563 51.462 1.00 69.12 114 ARG A N 1
ATOM 851 C CA . ARG A 1 114 ? -32.679 37.178 50.880 1.00 69.12 114 ARG A CA 1
ATOM 852 C C . ARG A 1 114 ? -32.329 38.348 51.801 1.00 69.12 114 ARG A C 1
ATOM 854 O O . ARG A 1 114 ? -33.081 39.319 51.831 1.00 69.12 114 ARG A O 1
ATOM 861 N N . VAL A 1 115 ? -31.289 38.168 52.613 1.00 60.75 115 VAL A N 1
ATOM 862 C CA . VAL A 1 115 ? -30.647 39.246 53.381 1.00 60.75 115 VAL A CA 1
ATOM 863 C C . VAL A 1 115 ? -29.819 40.085 52.420 1.00 60.75 115 VAL A C 1
ATOM 865 O O . VAL A 1 115 ? -29.218 39.470 51.506 1.00 60.75 115 VAL A O 1
#

Radius of gyration: 36.18 Å; chains: 1; bounding box: 103×51×76 Å

Foldseek 3Di:
DDDPDPVVVVVVVCVPDVPPPCPPVVVVVVVVVVLVCLLVVVCPVPDADPDPVRVVVSVVSNVVSVVVVCVVVVVVVVVVVVVVVVVVVVVVDDDPPVVVVVVVVVVPPPDDPDD

pLDDT: mean 75.86, std 13.21, range [46.5, 96.62]

Sequence (115 aa):
MAPTRRHASRLLHFHVSADRQPEVFAPVCHSIWWAIVTLTTVGYGDTVPITLGGRLCTAAVLVAEIGFVAVPTGLIASAMAKVHEEDRAQDRLPPPAGACLSQCSRLNGPKRPRV

Secondary structure (DSSP, 8-state):
----SHHHHHHHHHHTTTT--HHHHHHHHHHHHHHHHHHTT----SS---SHHHHHHHHHHHHHHHHHHHHHHHHHHHHHHHHHHHHHHHHHSPPPHHHHHHHHHHHTS------